Protein AF-A0AAD7DC33-F1 (afdb_monomer_lite)

Sequence (78 aa):
DDAHGPVNDDFPLAYIEWFTPFNQLEKISGMYIVHRSSRAQRRNTTVVSVEHLIRNYHLMAKAGANIDHTWTTDNVLE

pLDDT: mean 77.42, std 14.71, range [45.16, 94.81]

Structure (mmCIF, N/CA/C/O backbone):
data_AF-A0AAD7DC33-F1
#
_entry.id   AF-A0AAD7DC33-F1
#
loop_
_atom_site.group_PDB
_atom_site.id
_atom_site.type_symbol
_atom_site.label_atom_id
_atom_site.label_alt_id
_atom_site.label_comp_id
_atom_site.label_asym_id
_atom_site.label_entity_id
_atom_site.label_seq_id
_atom_site.pdbx_PDB_ins_code
_atom_site.Cartn_x
_atom_site.Cartn_y
_atom_site.Cartn_z
_atom_site.occupancy
_atom_site.B_iso_or_equiv
_atom_site.auth_seq_id
_atom_site.auth_comp_id
_atom_site.auth_asym_id
_atom_site.auth_atom_id
_atom_site.pdbx_PDB_model_num
ATOM 1 N N . ASP A 1 1 ? 28.618 -20.027 -25.203 1.00 48.19 1 ASP A N 1
ATOM 2 C CA . ASP A 1 1 ? 28.340 -18.710 -25.793 1.00 48.19 1 ASP A CA 1
ATOM 3 C C . ASP A 1 1 ? 26.828 -18.601 -25.833 1.00 48.19 1 ASP A C 1
ATOM 5 O O . ASP A 1 1 ? 26.192 -19.015 -26.795 1.00 48.19 1 ASP A O 1
ATOM 9 N N . ASP A 1 2 ? 26.257 -18.295 -24.667 1.00 45.16 2 ASP A N 1
ATOM 10 C CA . ASP A 1 2 ? 24.822 -18.397 -24.413 1.00 45.16 2 ASP A CA 1
ATOM 11 C C . ASP A 1 2 ? 24.150 -17.116 -24.897 1.00 45.16 2 ASP A C 1
ATOM 13 O O . ASP A 1 2 ? 24.212 -16.065 -24.258 1.00 45.16 2 ASP A O 1
ATOM 17 N N . ALA A 1 3 ? 23.542 -17.208 -26.077 1.00 51.66 3 ALA A N 1
ATOM 18 C CA . ALA A 1 3 ? 22.752 -16.146 -26.669 1.00 51.66 3 ALA A CA 1
ATOM 19 C C . ALA A 1 3 ? 21.467 -15.938 -25.853 1.00 51.66 3 ALA A C 1
ATOM 21 O O . ALA A 1 3 ? 20.408 -16.485 -26.164 1.00 51.66 3 ALA A O 1
ATOM 22 N N . HIS A 1 4 ? 21.553 -15.118 -24.807 1.00 55.66 4 HIS A N 1
ATOM 23 C CA . HIS A 1 4 ? 20.388 -14.434 -24.269 1.00 55.66 4 HIS A CA 1
ATOM 24 C C . HIS A 1 4 ? 19.868 -13.494 -25.364 1.00 55.66 4 HIS A C 1
ATOM 26 O O . HIS A 1 4 ? 20.433 -12.429 -25.611 1.00 55.66 4 HIS A O 1
ATOM 32 N N . GLY A 1 5 ? 18.830 -13.934 -26.081 1.00 53.66 5 GLY A N 1
ATOM 33 C CA . GLY A 1 5 ? 18.066 -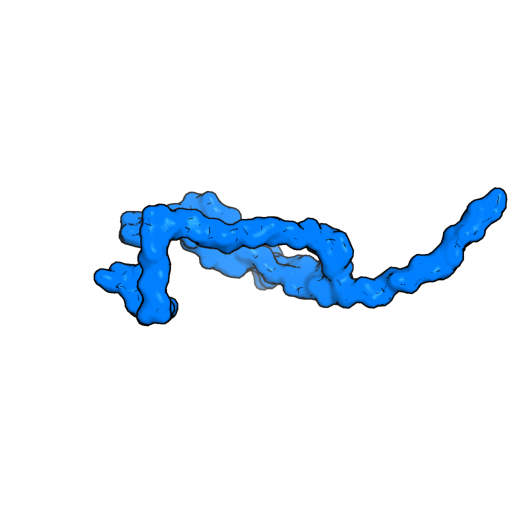13.068 -26.979 1.00 53.66 5 GLY A CA 1
ATOM 34 C C . GLY A 1 5 ? 17.544 -11.834 -26.228 1.00 53.66 5 GLY A C 1
ATOM 35 O O . GLY A 1 5 ? 17.483 -11.857 -24.997 1.00 53.66 5 GLY A O 1
ATOM 36 N N . PRO A 1 6 ? 17.186 -10.749 -26.935 1.00 53.53 6 PRO A N 1
ATOM 37 C CA . PRO A 1 6 ? 16.736 -9.524 -26.289 1.00 53.53 6 PRO A CA 1
ATOM 38 C C . PRO A 1 6 ? 15.490 -9.827 -25.453 1.00 53.53 6 PRO A C 1
ATOM 40 O O . PRO A 1 6 ? 14.438 -10.173 -25.993 1.00 53.53 6 PRO A O 1
ATOM 43 N N . VAL A 1 7 ? 15.623 -9.736 -24.130 1.00 59.75 7 VAL A N 1
ATOM 44 C CA . VAL A 1 7 ? 14.471 -9.729 -23.235 1.00 59.75 7 VAL A CA 1
ATOM 45 C C . VAL A 1 7 ? 13.766 -8.405 -23.513 1.00 59.75 7 VAL A C 1
ATOM 47 O O . VAL A 1 7 ? 14.324 -7.335 -23.286 1.00 59.75 7 VAL A O 1
ATOM 50 N N . ASN A 1 8 ? 12.591 -8.466 -24.136 1.00 60.00 8 ASN A N 1
ATOM 51 C CA . ASN A 1 8 ? 11.736 -7.294 -24.270 1.00 60.00 8 ASN A CA 1
ATOM 52 C C . ASN A 1 8 ? 11.196 -6.961 -22.874 1.00 60.00 8 ASN A C 1
ATOM 54 O O . ASN A 1 8 ? 10.148 -7.467 -22.481 1.00 60.00 8 ASN A O 1
ATOM 58 N N . ASP A 1 9 ? 11.934 -6.126 -22.147 1.00 61.78 9 ASP A N 1
ATOM 59 C CA . ASP A 1 9 ? 11.630 -5.650 -20.791 1.00 61.78 9 ASP A CA 1
ATOM 60 C C . ASP A 1 9 ? 10.614 -4.486 -20.777 1.00 61.78 9 ASP A C 1
ATOM 62 O O . ASP A 1 9 ? 10.632 -3.636 -19.888 1.00 61.78 9 ASP A O 1
ATOM 66 N N . ASP A 1 10 ? 9.691 -4.422 -21.741 1.00 75.50 10 ASP A N 1
ATOM 67 C CA . ASP A 1 10 ? 8.633 -3.399 -21.768 1.00 75.50 10 ASP A CA 1
ATOM 68 C C . ASP A 1 10 ? 7.454 -3.802 -20.865 1.00 75.50 10 ASP A C 1
ATOM 70 O O . ASP A 1 10 ? 6.282 -3.803 -21.259 1.00 75.50 10 ASP A O 1
ATOM 74 N N . PHE A 1 11 ? 7.750 -4.175 -19.621 1.00 82.00 11 PHE A N 1
ATOM 75 C CA . PHE A 1 11 ? 6.708 -4.357 -18.623 1.00 82.00 11 PHE A CA 1
ATOM 76 C C . PHE A 1 11 ? 6.167 -2.990 -18.188 1.00 82.00 11 PHE A C 1
ATOM 78 O O . PHE A 1 11 ? 6.936 -2.055 -17.940 1.00 82.00 11 PHE A O 1
ATOM 85 N N . PRO A 1 12 ? 4.836 -2.838 -18.063 1.00 89.44 12 PRO A N 1
ATOM 86 C CA . PRO A 1 12 ? 4.262 -1.589 -17.596 1.00 89.44 12 PRO A CA 1
ATOM 87 C C . PRO A 1 12 ? 4.773 -1.265 -16.190 1.00 89.44 12 PRO A C 1
ATOM 89 O O . PRO A 1 12 ? 4.948 -2.145 -15.343 1.00 89.44 12 PRO A O 1
ATOM 92 N N . LEU A 1 13 ? 4.978 0.024 -15.933 1.00 91.69 13 LEU A N 1
ATOM 93 C CA . LEU A 1 13 ? 5.339 0.522 -14.613 1.00 91.69 13 LEU A CA 1
ATOM 94 C C . LEU A 1 13 ? 4.081 0.768 -13.777 1.00 91.69 13 LEU A C 1
ATOM 96 O O . LEU A 1 13 ? 3.110 1.364 -14.243 1.00 91.69 13 LEU A O 1
ATOM 100 N N . ALA A 1 14 ? 4.126 0.358 -12.515 1.00 90.44 14 ALA A N 1
ATOM 101 C CA . ALA A 1 14 ? 3.120 0.6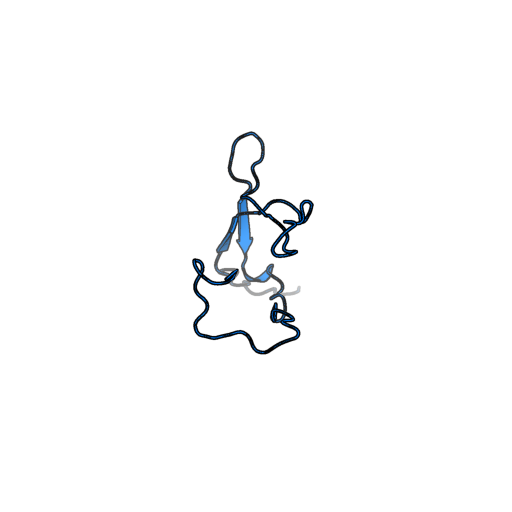71 -11.514 1.00 90.44 14 ALA A CA 1
ATOM 102 C C . ALA A 1 14 ? 3.606 1.803 -10.607 1.00 90.44 14 ALA A C 1
ATOM 104 O O . ALA A 1 14 ? 4.716 1.757 -10.075 1.00 90.44 14 ALA A O 1
ATOM 105 N N . TYR A 1 15 ? 2.743 2.794 -10.387 1.00 93.75 15 TYR A N 1
ATOM 106 C CA . TYR A 1 15 ? 2.922 3.813 -9.358 1.00 93.75 15 TYR A CA 1
ATOM 107 C C . TYR A 1 15 ? 2.217 3.375 -8.073 1.00 93.75 15 TYR A C 1
ATOM 109 O O . TYR A 1 15 ? 1.014 3.119 -8.079 1.00 93.75 15 TYR A O 1
ATOM 117 N N . ILE A 1 16 ? 2.961 3.301 -6.973 1.00 91.06 16 ILE A N 1
ATOM 118 C CA . ILE A 1 16 ? 2.467 2.829 -5.680 1.00 91.06 16 ILE A CA 1
ATOM 119 C C . ILE A 1 16 ? 2.543 3.966 -4.671 1.00 91.06 16 ILE A C 1
ATOM 121 O O . ILE A 1 16 ? 3.602 4.564 -4.478 1.00 91.06 16 ILE A O 1
ATOM 125 N N . GLU A 1 17 ? 1.428 4.231 -3.994 1.00 93.50 17 GLU A N 1
ATOM 126 C CA . GLU A 1 17 ? 1.374 5.087 -2.810 1.00 93.50 17 GLU A CA 1
ATOM 127 C C . GLU A 1 17 ? 1.317 4.214 -1.557 1.00 93.50 17 GLU A C 1
ATOM 129 O O . GLU A 1 17 ? 0.432 3.370 -1.411 1.00 93.50 17 GLU A O 1
ATOM 134 N N . TRP A 1 18 ? 2.255 4.421 -0.637 1.00 92.88 18 TRP A N 1
ATOM 135 C CA . TRP A 1 18 ? 2.302 3.654 0.602 1.00 92.88 18 TRP A CA 1
ATOM 136 C C . TRP A 1 18 ? 1.345 4.233 1.641 1.00 92.88 18 TRP A C 1
ATOM 138 O O . TRP A 1 18 ? 1.235 5.451 1.795 1.00 92.88 18 TRP A O 1
ATOM 148 N N . PHE A 1 19 ? 0.700 3.359 2.408 1.00 92.44 19 PHE A N 1
ATOM 149 C CA . PHE A 1 19 ? -0.077 3.723 3.591 1.00 92.44 19 PHE A CA 1
ATOM 150 C C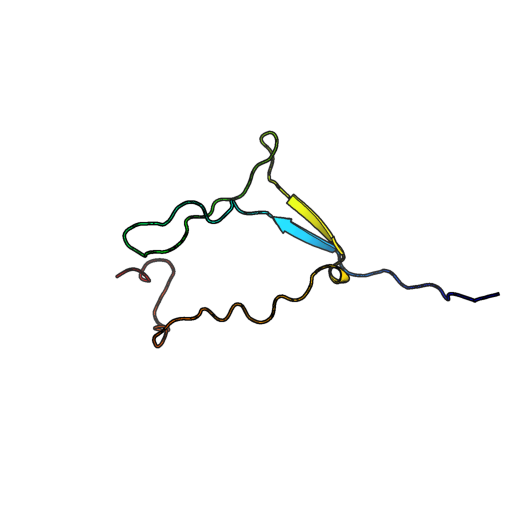 . PHE A 1 19 ? 0.731 3.498 4.877 1.00 92.44 19 PHE A C 1
ATOM 152 O O . PHE A 1 19 ? 1.787 2.864 4.868 1.00 92.44 19 PHE A O 1
ATOM 159 N N . THR A 1 20 ? 0.269 4.064 5.990 1.00 91.12 20 THR A N 1
ATOM 160 C CA . THR A 1 20 ? 0.841 3.825 7.318 1.00 91.12 20 THR A CA 1
ATOM 161 C C . THR A 1 20 ? 0.645 2.366 7.739 1.00 91.12 20 THR A C 1
ATOM 163 O O . THR A 1 20 ? -0.377 1.774 7.391 1.00 91.12 20 THR A O 1
ATOM 166 N N . PRO A 1 21 ? 1.571 1.788 8.526 1.00 89.06 21 PRO A N 1
ATOM 167 C CA . PRO A 1 21 ? 1.390 0.451 9.086 1.00 89.06 21 PRO A CA 1
ATOM 168 C C . PRO A 1 21 ? 0.128 0.336 9.957 1.00 89.06 21 PRO A C 1
ATOM 170 O O . PRO A 1 21 ? -0.349 1.330 10.513 1.00 89.06 21 PRO A O 1
ATOM 173 N N . PHE A 1 22 ? -0.382 -0.888 10.104 1.00 90.06 22 PHE A N 1
ATOM 174 C CA . PHE A 1 22 ? -1.546 -1.221 10.931 1.00 90.06 22 PHE A CA 1
ATOM 175 C C . PHE A 1 22 ? -1.232 -1.120 12.429 1.00 90.06 22 PHE A C 1
ATOM 177 O O . PHE A 1 22 ? -1.004 -2.118 13.108 1.00 90.06 22 PHE A O 1
ATOM 184 N N . ASN A 1 23 ? -1.214 0.108 12.942 1.00 85.62 23 ASN A N 1
ATOM 185 C CA . ASN A 1 23 ? -0.800 0.390 14.318 1.00 85.62 23 ASN A CA 1
ATOM 186 C C . ASN A 1 23 ? -1.954 0.832 15.222 1.00 85.62 23 ASN A C 1
ATOM 188 O O . ASN A 1 23 ? -1.870 0.677 16.437 1.00 85.62 23 ASN A O 1
ATOM 192 N N . GLN A 1 24 ? -3.016 1.402 14.649 1.00 87.06 24 GLN A N 1
ATOM 193 C CA . GLN A 1 24 ? -4.130 1.965 15.404 1.00 87.06 24 GLN A CA 1
ATOM 194 C C . GLN A 1 24 ? -5.430 1.270 15.025 1.00 87.06 24 GLN A C 1
ATOM 196 O O . GLN A 1 24 ? -5.863 1.347 13.877 1.00 87.06 24 GLN A O 1
ATOM 201 N N . LEU A 1 25 ? -6.048 0.622 16.009 1.00 89.19 25 LEU A N 1
ATOM 202 C CA . LEU A 1 25 ? -7.390 0.071 15.888 1.00 89.19 25 LEU A CA 1
ATOM 203 C C . LEU A 1 25 ? -8.419 1.142 16.262 1.00 89.19 25 LEU A C 1
ATOM 205 O O . LEU A 1 25 ? -8.309 1.790 17.307 1.00 89.19 25 LEU A O 1
ATOM 209 N N . GLU A 1 26 ? -9.412 1.326 15.409 1.00 86.44 26 GLU A N 1
ATOM 210 C CA . GLU A 1 26 ? -10.586 2.146 15.663 1.00 86.44 26 GLU A CA 1
ATOM 211 C C . GLU A 1 26 ? -11.548 1.353 16.560 1.00 86.44 26 GLU A C 1
ATOM 213 O O . GLU A 1 26 ? -11.810 0.173 16.331 1.00 86.44 26 GLU A O 1
ATOM 218 N N . LYS A 1 27 ? -11.995 1.966 17.662 1.00 84.31 27 LYS A N 1
ATOM 219 C CA . LYS A 1 27 ? -12.651 1.233 18.757 1.00 84.31 27 LYS A CA 1
ATOM 220 C C . LYS A 1 27 ? -14.091 0.818 18.451 1.00 84.31 27 LYS A C 1
ATOM 222 O O . LYS A 1 27 ? -14.598 -0.048 19.155 1.00 84.31 27 LYS A O 1
ATOM 227 N N . ILE A 1 28 ? -14.747 1.449 17.479 1.00 83.06 28 ILE A N 1
ATOM 228 C CA . ILE A 1 28 ? -16.170 1.242 17.191 1.00 83.06 28 ILE A CA 1
ATOM 229 C C . ILE A 1 28 ? -16.324 0.119 16.161 1.00 83.06 28 ILE A C 1
ATOM 231 O O . ILE A 1 28 ? -16.986 -0.879 16.413 1.00 83.06 28 ILE A O 1
ATOM 235 N N . SER A 1 29 ? -15.643 0.254 15.030 1.00 80.81 29 SER A N 1
ATOM 236 C CA . SER A 1 29 ? -15.599 -0.694 13.918 1.00 80.81 29 SER A CA 1
ATOM 237 C C . SER A 1 29 ? -14.645 -1.868 14.141 1.00 80.81 29 SER A C 1
ATOM 239 O O . SER A 1 29 ? -14.757 -2.887 13.463 1.00 80.81 29 SER A O 1
ATOM 241 N N . GLY A 1 30 ? -13.666 -1.736 15.044 1.00 81.25 30 GLY A N 1
ATOM 242 C CA . GLY A 1 30 ? -12.610 -2.735 15.214 1.00 81.25 30 GLY A CA 1
ATOM 243 C C . GLY A 1 30 ? -11.664 -2.837 14.012 1.00 81.25 30 GLY A C 1
ATOM 244 O O . GLY A 1 30 ? -10.962 -3.838 13.875 1.00 81.25 30 GLY A O 1
ATOM 245 N N . MET A 1 31 ? -11.641 -1.833 13.129 1.00 84.56 31 MET A N 1
ATOM 246 C CA . MET A 1 31 ? -10.786 -1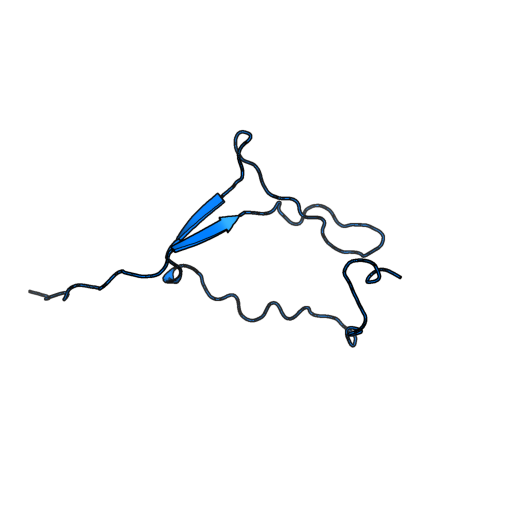.799 11.940 1.00 84.56 31 MET A CA 1
ATOM 247 C C . MET A 1 31 ? -9.500 -1.002 12.173 1.00 84.56 31 MET A C 1
ATOM 249 O O . MET A 1 31 ? -9.432 -0.133 13.040 1.00 84.56 31 MET A O 1
ATOM 253 N N . TYR A 1 32 ? -8.461 -1.265 11.377 1.00 87.12 32 TYR A N 1
ATOM 254 C CA . TYR A 1 32 ? -7.244 -0.454 11.408 1.00 87.12 32 TYR A CA 1
ATOM 255 C C . TYR A 1 32 ? -7.432 0.868 10.667 1.00 87.12 32 TYR A C 1
ATOM 257 O O . TYR A 1 32 ? -7.844 0.888 9.508 1.00 87.12 32 TYR A O 1
ATOM 265 N N . ILE A 1 33 ? -7.039 1.966 11.309 1.00 86.31 33 ILE A N 1
ATOM 266 C CA . ILE A 1 33 ? -6.944 3.271 10.656 1.00 86.31 33 ILE A CA 1
ATOM 267 C C . ILE A 1 33 ? -5.606 3.342 9.928 1.00 86.31 33 ILE A C 1
ATOM 269 O O . ILE A 1 33 ? -4.544 3.174 10.532 1.00 86.31 33 ILE A O 1
ATOM 273 N N . VAL A 1 34 ? -5.659 3.626 8.628 1.00 90.75 34 VAL A N 1
ATOM 274 C CA . VAL A 1 34 ? -4.473 3.890 7.814 1.00 90.75 34 VAL A CA 1
ATOM 275 C C . VAL A 1 34 ? -4.566 5.238 7.115 1.00 90.75 34 VAL A C 1
ATOM 277 O O . VAL A 1 34 ? -5.621 5.649 6.640 1.00 90.75 34 VAL A O 1
ATOM 280 N N . HIS A 1 35 ? -3.430 5.921 7.017 1.00 89.94 35 HIS A N 1
ATOM 281 C CA . HIS A 1 35 ? -3.278 7.179 6.293 1.00 89.94 35 HIS A CA 1
ATOM 282 C C . HIS A 1 35 ? -2.230 7.031 5.195 1.00 89.94 35 HIS A C 1
ATOM 284 O O . HIS A 1 35 ? -1.422 6.106 5.218 1.00 89.94 35 HIS A O 1
ATOM 290 N N . ARG A 1 36 ? -2.194 7.960 4.238 1.00 92.12 36 ARG A N 1
ATOM 291 C CA . ARG A 1 36 ? -1.100 8.008 3.259 1.00 92.12 36 ARG A CA 1
ATOM 292 C C . ARG A 1 36 ? 0.216 8.279 3.984 1.00 92.12 36 ARG A C 1
ATOM 294 O O . ARG A 1 36 ? 0.327 9.241 4.741 1.00 92.12 36 ARG A O 1
ATOM 301 N N . SER A 1 37 ? 1.207 7.432 3.749 1.00 92.44 37 SER A N 1
ATOM 302 C CA . SER A 1 37 ? 2.533 7.561 4.341 1.00 92.44 37 SER A CA 1
ATOM 303 C C . SER A 1 37 ? 3.275 8.745 3.719 1.00 92.44 37 SER A C 1
ATOM 305 O O . SER A 1 37 ? 3.205 8.988 2.509 1.00 92.44 37 SER A O 1
ATOM 307 N N . SER A 1 38 ? 4.011 9.483 4.548 1.00 92.81 38 SER A N 1
ATOM 308 C CA . SER A 1 38 ? 4.915 10.539 4.106 1.00 92.81 38 SER A CA 1
ATOM 309 C C . SER A 1 38 ? 6.345 10.264 4.571 1.00 92.81 38 SER A C 1
ATOM 311 O O . SER A 1 38 ? 6.583 9.729 5.652 1.00 92.81 38 SER A O 1
ATOM 313 N N . ARG A 1 39 ? 7.321 10.622 3.735 1.00 89.94 39 ARG A N 1
ATOM 314 C CA . ARG A 1 39 ? 8.753 10.561 4.044 1.00 89.94 39 ARG A CA 1
ATOM 315 C C . ARG A 1 39 ? 9.379 11.899 3.677 1.00 89.94 39 ARG A C 1
ATOM 317 O O . ARG A 1 39 ? 9.225 12.360 2.550 1.00 89.94 39 ARG A O 1
ATOM 324 N N . ALA A 1 40 ? 10.053 12.537 4.636 1.00 88.19 40 ALA A N 1
ATOM 325 C CA . ALA A 1 40 ? 10.638 13.873 4.470 1.00 88.19 40 ALA A CA 1
ATOM 326 C C . ALA A 1 40 ? 9.638 14.908 3.902 1.00 88.19 40 ALA A C 1
ATOM 328 O O . ALA A 1 40 ? 9.939 15.607 2.936 1.00 88.19 40 ALA A O 1
ATOM 329 N N . GLN A 1 41 ? 8.430 14.966 4.484 1.00 86.31 41 GLN A N 1
ATOM 330 C CA . GLN A 1 41 ? 7.333 15.867 4.079 1.00 86.31 41 GLN A CA 1
ATOM 331 C C . GLN A 1 41 ? 6.820 15.668 2.637 1.00 86.31 41 GLN A C 1
ATOM 333 O O . GLN A 1 41 ? 6.113 16.517 2.100 1.00 86.31 41 GLN A O 1
ATOM 338 N N . ARG A 1 42 ? 7.134 14.536 1.995 1.00 88.31 42 ARG A N 1
ATOM 339 C CA . ARG A 1 42 ? 6.623 14.162 0.666 1.00 88.31 42 ARG A CA 1
ATOM 340 C C . ARG A 1 42 ? 5.868 12.843 0.727 1.00 88.31 42 ARG A C 1
ATOM 342 O O . ARG A 1 42 ? 6.086 12.053 1.643 1.00 88.31 42 ARG A O 1
ATOM 349 N N . ARG A 1 43 ? 4.988 12.594 -0.249 1.00 88.00 43 ARG A N 1
ATOM 350 C CA . ARG A 1 43 ? 4.271 11.313 -0.363 1.00 88.00 43 ARG A CA 1
ATOM 351 C C . ARG A 1 43 ? 5.280 10.173 -0.468 1.00 88.00 43 ARG A C 1
ATOM 353 O O . ARG A 1 43 ? 6.179 10.219 -1.308 1.00 88.00 43 ARG A O 1
ATOM 360 N N . ASN A 1 44 ? 5.127 9.163 0.380 1.00 94.81 44 ASN A N 1
ATOM 361 C CA . ASN A 1 44 ? 5.929 7.958 0.291 1.00 94.81 44 ASN A CA 1
ATOM 362 C C . ASN A 1 44 ? 5.408 7.126 -0.882 1.00 94.81 44 ASN A C 1
ATOM 364 O O . ASN A 1 44 ? 4.303 6.584 -0.828 1.00 94.81 44 ASN A O 1
ATOM 368 N N . THR A 1 45 ? 6.176 7.099 -1.966 1.00 94.00 45 THR A N 1
ATOM 369 C CA . THR A 1 45 ? 5.750 6.544 -3.253 1.00 94.00 45 THR A CA 1
ATOM 370 C C . THR A 1 45 ? 6.877 5.738 -3.873 1.00 94.00 45 THR A C 1
ATOM 372 O O . THR A 1 45 ? 8.053 5.958 -3.569 1.00 94.00 45 THR A O 1
ATOM 375 N N . THR A 1 46 ? 6.541 4.771 -4.716 1.00 92.75 46 THR A N 1
ATOM 376 C CA . THR A 1 46 ? 7.530 3.961 -5.435 1.00 92.75 46 THR A CA 1
ATOM 377 C C . THR A 1 46 ? 6.998 3.614 -6.815 1.00 92.75 46 THR A C 1
ATOM 379 O O . THR A 1 46 ? 5.804 3.379 -6.979 1.00 92.75 46 THR A O 1
ATOM 382 N N . VAL A 1 47 ? 7.888 3.603 -7.805 1.00 92.38 47 VAL A N 1
ATOM 383 C CA . VAL A 1 47 ? 7.590 3.136 -9.159 1.00 92.38 47 VAL A CA 1
ATOM 384 C C . VAL A 1 47 ? 8.326 1.821 -9.364 1.00 92.38 47 VAL A C 1
ATOM 386 O O . VAL A 1 47 ? 9.535 1.764 -9.143 1.00 92.38 47 VAL A O 1
ATOM 389 N N . VAL A 1 48 ? 7.604 0.768 -9.738 1.00 91.00 48 VAL A N 1
ATOM 390 C CA . VAL A 1 48 ? 8.165 -0.577 -9.952 1.00 91.00 48 VAL A CA 1
ATOM 391 C C . VAL A 1 48 ? 7.614 -1.191 -11.237 1.00 91.00 48 VAL A C 1
ATOM 393 O O . VAL A 1 48 ? 6.492 -0.874 -11.629 1.00 91.00 48 VAL A O 1
ATOM 396 N N . SER A 1 49 ? 8.376 -2.085 -11.874 1.00 90.31 49 SER A N 1
ATOM 397 C CA . SER A 1 49 ? 7.836 -2.969 -12.919 1.00 90.31 49 SER A CA 1
ATOM 398 C C . SER A 1 49 ? 6.717 -3.833 -12.334 1.00 90.31 49 SER A C 1
ATOM 400 O O . SER A 1 49 ? 6.850 -4.358 -11.223 1.00 90.31 49 SER A O 1
ATOM 402 N N . VAL A 1 50 ? 5.612 -3.980 -13.069 1.00 87.12 50 VAL A N 1
ATOM 403 C CA . VAL A 1 50 ? 4.470 -4.805 -12.646 1.00 87.12 50 VAL A CA 1
ATOM 404 C C . VAL A 1 50 ? 4.868 -6.268 -12.434 1.00 87.12 50 VAL A C 1
ATOM 406 O O . VAL A 1 50 ? 4.256 -6.937 -11.607 1.00 87.12 50 VAL A O 1
ATOM 409 N N . GLU A 1 51 ? 5.917 -6.765 -13.089 1.00 87.62 51 GLU A N 1
ATOM 410 C CA . GLU A 1 51 ? 6.393 -8.144 -12.898 1.00 87.62 51 GLU A CA 1
ATOM 411 C C . GLU A 1 51 ? 6.922 -8.413 -11.476 1.00 87.62 51 GLU A C 1
ATOM 413 O O . GLU A 1 51 ? 6.838 -9.534 -10.979 1.00 87.62 51 GLU A O 1
ATOM 418 N N . HIS A 1 52 ? 7.418 -7.375 -10.790 1.00 84.56 52 HIS A N 1
ATOM 419 C CA . HIS A 1 52 ? 7.891 -7.465 -9.408 1.00 84.56 52 HIS A CA 1
ATOM 420 C C . HIS A 1 52 ? 6.743 -7.466 -8.395 1.00 84.56 52 HIS A C 1
ATOM 422 O O . HIS A 1 52 ? 6.954 -7.722 -7.206 1.00 84.56 52 HIS A O 1
ATOM 428 N N . LEU A 1 53 ? 5.522 -7.165 -8.840 1.00 84.88 53 LEU A N 1
ATOM 429 C CA . LEU A 1 53 ? 4.344 -7.268 -8.002 1.00 84.88 53 LEU A CA 1
ATOM 430 C C . LEU A 1 53 ? 3.904 -8.722 -7.961 1.00 84.88 53 LEU A C 1
ATOM 432 O O . LEU A 1 53 ? 3.211 -9.217 -8.849 1.00 84.88 53 LEU A O 1
ATOM 436 N N . ILE A 1 54 ? 4.252 -9.399 -6.868 1.00 80.19 54 ILE A N 1
ATOM 437 C CA . ILE A 1 54 ? 3.602 -10.659 -6.528 1.00 80.19 54 ILE A CA 1
ATOM 438 C C . ILE A 1 54 ? 2.114 -10.342 -6.393 1.00 80.19 54 ILE A C 1
ATOM 440 O O . ILE A 1 54 ? 1.706 -9.569 -5.521 1.00 80.19 54 ILE A O 1
ATOM 444 N N . ARG A 1 55 ? 1.303 -10.899 -7.297 1.00 63.47 55 ARG A N 1
ATOM 445 C CA . ARG A 1 55 ? -0.152 -10.760 -7.278 1.00 63.47 55 ARG A CA 1
ATOM 446 C C . ARG A 1 55 ? -0.630 -11.366 -5.963 1.00 63.47 55 ARG A C 1
ATOM 448 O O . ARG A 1 55 ? -0.752 -12.584 -5.857 1.00 63.47 55 ARG A O 1
ATOM 455 N N . ASN A 1 56 ? -0.821 -10.528 -4.944 1.00 55.72 56 ASN A N 1
ATOM 456 C CA . ASN A 1 56 ? -1.363 -10.975 -3.671 1.00 55.72 56 ASN A CA 1
ATOM 457 C C . ASN A 1 56 ? -2.701 -11.642 -3.986 1.00 55.72 56 ASN A C 1
ATOM 459 O O . ASN A 1 56 ? -3.620 -11.002 -4.506 1.00 55.72 56 ASN A O 1
ATOM 463 N N . TYR A 1 57 ? -2.744 -12.959 -3.774 1.00 51.22 57 TYR A N 1
ATOM 464 C CA . TYR A 1 57 ? -3.946 -13.762 -3.909 1.00 51.22 57 TYR A CA 1
ATOM 465 C C . TYR A 1 57 ? -5.042 -13.070 -3.116 1.00 51.22 57 TYR A C 1
ATOM 467 O O . TYR A 1 57 ? -4.797 -12.674 -1.979 1.00 51.22 57 TYR A O 1
ATOM 475 N N . HIS A 1 58 ? -6.187 -12.886 -3.773 1.00 52.75 58 HIS A N 1
ATOM 476 C CA . HIS A 1 58 ? -7.441 -12.358 -3.252 1.00 52.75 58 HIS A CA 1
ATOM 477 C C . HIS A 1 58 ? -7.366 -12.011 -1.762 1.00 52.75 58 HIS A C 1
ATOM 479 O O . HIS A 1 58 ? -7.497 -12.892 -0.911 1.00 52.75 58 HIS A O 1
ATOM 485 N N . LEU A 1 59 ? -7.194 -10.721 -1.452 1.00 54.66 59 LEU A N 1
ATOM 486 C CA . LEU A 1 59 ? -7.638 -10.152 -0.180 1.00 54.66 59 LEU A CA 1
ATOM 487 C C . LEU A 1 59 ? -9.166 -10.302 -0.141 1.00 54.66 59 LEU A C 1
ATOM 489 O O . LEU A 1 59 ? -9.911 -9.335 -0.261 1.00 54.66 59 LEU A O 1
ATOM 493 N N . MET A 1 60 ? -9.650 -11.542 -0.081 1.00 51.88 60 MET A N 1
ATOM 494 C CA . MET A 1 60 ? -11.015 -11.837 0.284 1.00 51.88 60 MET A CA 1
ATOM 495 C C . MET A 1 60 ? -11.130 -11.289 1.689 1.00 51.88 60 MET A C 1
ATOM 497 O O . MET A 1 60 ? -10.489 -11.794 2.614 1.00 51.88 60 MET A O 1
ATOM 501 N N . ALA A 1 61 ? -11.900 -10.211 1.828 1.00 53.53 61 ALA A N 1
ATOM 502 C CA . ALA A 1 61 ? -12.353 -9.780 3.128 1.00 53.53 61 ALA A CA 1
ATOM 503 C C . ALA A 1 61 ? -12.924 -11.029 3.798 1.00 53.53 61 ALA A C 1
ATOM 505 O O . ALA A 1 61 ? -13.891 -11.618 3.311 1.00 53.53 61 ALA A O 1
ATOM 506 N N . LYS A 1 62 ? -12.279 -11.493 4.870 1.00 55.31 62 LYS A N 1
ATOM 507 C CA . LYS A 1 62 ? -12.824 -12.568 5.690 1.00 55.31 62 LYS A CA 1
ATOM 508 C C . LYS A 1 62 ? -13.948 -11.958 6.522 1.00 55.31 62 LYS A C 1
ATOM 510 O O . LYS A 1 62 ? -13.822 -11.796 7.730 1.00 55.31 62 LYS A O 1
ATOM 515 N N . ALA A 1 63 ? -15.019 -11.552 5.850 1.00 57.44 63 ALA A N 1
ATOM 516 C CA . ALA A 1 63 ? -16.263 -11.205 6.492 1.00 57.44 63 ALA A CA 1
ATOM 517 C C . ALA A 1 63 ? -16.825 -12.520 7.034 1.00 57.44 63 ALA A C 1
ATOM 519 O O . ALA A 1 63 ? -17.148 -13.432 6.278 1.00 57.44 63 ALA A O 1
ATOM 520 N N . GLY A 1 64 ? -16.874 -12.662 8.357 1.00 57.19 64 GLY A N 1
ATOM 521 C CA . GLY A 1 64 ? -17.465 -13.838 9.006 1.00 57.19 64 GLY A CA 1
ATOM 522 C C . GLY A 1 64 ? -18.976 -13.985 8.761 1.00 57.19 64 GLY A C 1
ATOM 523 O O . GLY A 1 64 ? -19.573 -14.925 9.276 1.00 57.19 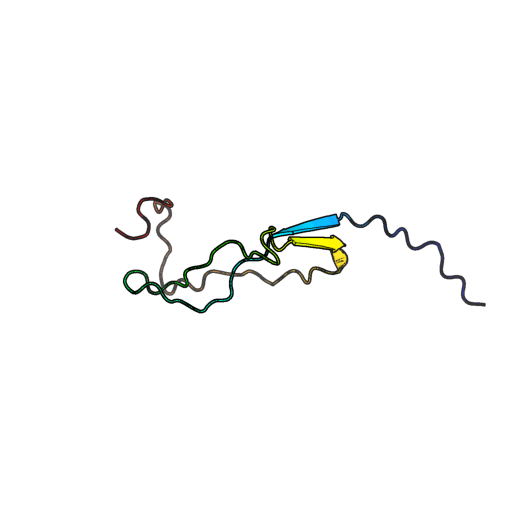64 GLY A O 1
ATOM 524 N N . ALA A 1 65 ? -19.582 -13.069 7.999 1.00 64.75 65 ALA A N 1
ATOM 525 C CA . ALA A 1 65 ? -20.997 -12.981 7.670 1.00 64.75 65 ALA A CA 1
ATOM 526 C C . ALA A 1 65 ? -21.193 -12.482 6.223 1.00 64.75 65 ALA A C 1
ATOM 528 O O . ALA A 1 65 ? -20.256 -11.990 5.592 1.00 64.75 65 ALA A O 1
ATOM 529 N N . ASN A 1 66 ? -22.419 -12.618 5.709 1.00 72.56 66 ASN A N 1
ATOM 530 C CA . ASN A 1 66 ? -22.825 -12.077 4.411 1.00 72.56 66 ASN A CA 1
ATOM 531 C C . ASN A 1 66 ? -22.663 -10.544 4.422 1.00 72.56 66 ASN A C 1
ATOM 533 O O . ASN A 1 66 ? -23.221 -9.884 5.295 1.00 72.56 66 ASN A O 1
ATOM 537 N N . ILE A 1 67 ? -21.855 -10.009 3.503 1.00 70.81 67 ILE A N 1
ATOM 538 C CA . ILE A 1 67 ? -21.650 -8.565 3.348 1.00 70.81 67 ILE A CA 1
ATOM 539 C C . ILE A 1 67 ? -22.910 -8.003 2.699 1.00 70.81 67 ILE A C 1
ATOM 541 O O . ILE A 1 67 ? -23.251 -8.397 1.584 1.00 70.81 67 ILE A O 1
ATOM 545 N N . ASP A 1 68 ? -23.590 -7.087 3.383 1.00 73.25 68 ASP A N 1
ATOM 546 C CA . ASP A 1 68 ? -24.769 -6.438 2.825 1.00 73.25 68 ASP A CA 1
ATOM 547 C C . ASP A 1 68 ? -24.367 -5.609 1.595 1.00 73.25 68 ASP A C 1
ATOM 549 O O . ASP A 1 68 ? -23.533 -4.705 1.657 1.00 73.25 68 ASP A O 1
ATOM 553 N N . HIS A 1 69 ? -24.960 -5.933 0.448 1.00 78.25 69 HIS A N 1
ATOM 554 C CA . HIS A 1 69 ? -24.689 -5.258 -0.820 1.00 78.25 69 HIS A CA 1
ATOM 555 C C . HIS A 1 69 ? -25.240 -3.827 -0.878 1.00 78.25 69 HIS A C 1
ATOM 557 O O . HIS A 1 69 ? -24.945 -3.106 -1.830 1.00 78.25 69 HIS A O 1
ATOM 563 N N . THR A 1 70 ? -26.040 -3.413 0.106 1.00 83.00 70 THR A N 1
ATOM 564 C CA . THR A 1 70 ? -26.522 -2.035 0.249 1.00 83.00 70 THR A CA 1
ATOM 565 C C . THR A 1 70 ? -25.537 -1.134 0.998 1.00 83.00 70 THR A C 1
ATOM 567 O O . THR A 1 70 ? -25.762 0.078 1.082 1.00 83.00 70 THR A O 1
ATOM 570 N N . TRP A 1 71 ? -24.427 -1.690 1.501 1.00 76.62 71 TRP A N 1
ATOM 571 C CA . TRP A 1 71 ? -23.392 -0.912 2.165 1.00 76.62 71 TRP A CA 1
ATOM 572 C C . TRP A 1 71 ? -22.666 0.027 1.197 1.00 76.62 71 TRP A C 1
ATOM 574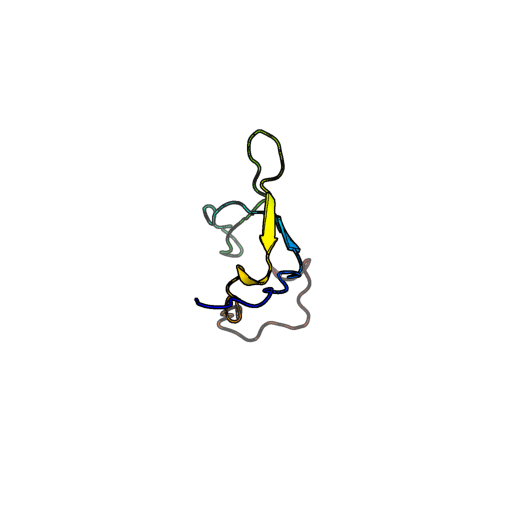 O O . TRP A 1 71 ? -22.073 -0.378 0.196 1.00 76.62 71 TRP A O 1
ATOM 584 N N . THR A 1 72 ? -22.690 1.307 1.532 1.00 75.94 72 THR A N 1
ATOM 585 C CA . THR A 1 72 ? -21.890 2.381 0.963 1.00 75.94 72 THR A CA 1
ATOM 586 C C . THR A 1 72 ? -20.856 2.821 1.996 1.00 75.94 72 THR A C 1
ATOM 588 O O . THR A 1 72 ? -20.933 2.482 3.177 1.00 75.94 72 THR A O 1
ATOM 591 N N . THR A 1 73 ? -19.886 3.630 1.574 1.00 67.94 73 THR A N 1
ATOM 592 C CA . THR A 1 73 ? -18.918 4.255 2.491 1.00 67.94 73 THR A CA 1
ATOM 593 C C . THR A 1 73 ? -19.576 5.029 3.636 1.00 67.94 73 THR A C 1
ATOM 595 O O . THR A 1 73 ? -18.941 5.214 4.669 1.00 67.94 73 THR A O 1
ATOM 598 N N . ASP A 1 74 ? -20.821 5.471 3.450 1.00 73.88 74 ASP A N 1
ATOM 599 C CA . ASP A 1 74 ? -21.526 6.345 4.383 1.00 73.88 74 ASP A CA 1
ATOM 600 C C . ASP A 1 74 ? -22.336 5.571 5.436 1.00 73.88 74 ASP A C 1
ATOM 602 O O . ASP A 1 74 ? -22.545 6.097 6.522 1.00 73.88 74 ASP A O 1
ATOM 606 N N . ASN A 1 75 ? -22.772 4.336 5.148 1.00 74.06 75 ASN A N 1
ATOM 607 C CA . ASN A 1 75 ? -23.693 3.574 6.011 1.00 74.06 75 ASN A CA 1
ATOM 608 C C . ASN A 1 75 ? -23.109 2.256 6.555 1.00 74.06 75 ASN A C 1
ATOM 610 O O . ASN A 1 75 ? -23.771 1.566 7.316 1.00 74.06 75 ASN A O 1
ATOM 614 N N . VAL A 1 76 ? -21.876 1.890 6.187 1.00 71.12 76 VAL A N 1
ATOM 615 C CA . VAL A 1 76 ? -21.263 0.592 6.544 1.00 71.12 76 VAL A CA 1
ATOM 616 C C . VAL A 1 76 ? -21.100 0.361 8.061 1.00 71.12 76 VAL A C 1
ATOM 618 O O . VAL A 1 76 ? -20.766 -0.743 8.485 1.00 71.12 76 VAL A O 1
ATOM 621 N N . LEU A 1 77 ? -21.296 1.398 8.881 1.00 73.69 77 LEU A N 1
ATOM 622 C CA . LEU A 1 77 ? -21.192 1.356 10.345 1.00 73.69 77 LEU A CA 1
ATOM 623 C C . LEU A 1 77 ? -22.544 1.504 11.073 1.00 73.69 77 LEU A C 1
ATOM 625 O O . LEU A 1 77 ? -22.543 1.494 12.305 1.00 73.69 77 LEU A O 1
ATOM 629 N N . GLU A 1 78 ? -23.651 1.682 10.345 1.00 63.12 78 GLU A N 1
ATOM 630 C CA . GLU A 1 78 ? -25.020 1.771 10.891 1.00 63.12 78 GLU A CA 1
ATOM 631 C C . GLU A 1 78 ? -25.685 0.389 10.972 1.00 63.12 78 GLU A C 1
ATOM 633 O O . GLU A 1 78 ? -26.379 0.143 11.988 1.00 63.12 78 GLU A O 1
#

Radius of gyration: 19.64 Å; chains: 1; bounding box: 55×35×46 Å

Secondary structure (DSSP, 8-state):
----------PPEEEEEPBPPS-EE-TTT-PEE--B-EETTEE-EEEEEGGGS----------SSPPPTT--TTTTT-

Foldseek 3Di:
DDPPDDDPLPADKDKDFDKDPQDDQDPQVRDGDIDTDDDPNHTPMDIDGCVPDPPPPDPPVPPVDDQPPPDDPVPSRD

Organism: Mycena rosella (NCBI:txid1033263)